Protein AF-A0A7J3XXC9-F1 (afdb_monomer_lite)

pLDDT: mean 86.59, std 9.45, range [54.97, 95.88]

Sequence (39 aa):
MRLLITPLGFHEDAGLRLLTRYRASPSDRFIVVTCRPVV

Secondary structure (DSSP, 8-state):
--EEEEEE-S-THHHHHHHHHTT--TTSEEEEEEPPP--

Structure (mmCIF, N/CA/C/O backbone):
data_AF-A0A7J3XXC9-F1
#
_entry.id   AF-A0A7J3XXC9-F1
#
loop_
_atom_site.group_PDB
_atom_site.id
_atom_site.type_symbol
_atom_site.label_atom_id
_atom_site.label_alt_id
_atom_site.label_comp_id
_atom_site.label_asym_id
_atom_site.label_entity_id
_atom_site.label_seq_id
_atom_site.pdbx_PDB_ins_code
_atom_site.Cartn_x
_atom_site.Cartn_y
_atom_site.Cartn_z
_atom_site.occupancy
_atom_site.B_iso_or_equiv
_atom_site.auth_seq_id
_atom_site.auth_comp_id
_atom_site.auth_asym_id
_atom_site.auth_atom_id
_atom_site.pdbx_PDB_model_num
ATOM 1 N N . MET A 1 1 ? -14.424 -5.515 8.270 1.00 83.25 1 MET A N 1
ATOM 2 C CA . MET A 1 1 ? -13.057 -5.825 7.811 1.00 83.25 1 MET A CA 1
ATOM 3 C C . MET A 1 1 ? -13.021 -5.687 6.297 1.00 83.25 1 MET A C 1
ATOM 5 O O . MET A 1 1 ? -13.648 -6.498 5.623 1.00 83.25 1 MET A O 1
ATOM 9 N N . ARG A 1 2 ? -12.394 -4.628 5.769 1.00 93.44 2 ARG A N 1
ATOM 10 C CA . ARG A 1 2 ? -12.298 -4.380 4.319 1.00 93.44 2 ARG A CA 1
ATOM 11 C C . ARG A 1 2 ? -10.906 -4.750 3.808 1.00 93.44 2 ARG A C 1
ATOM 13 O O . ARG A 1 2 ? -9.937 -4.729 4.566 1.00 93.44 2 ARG A O 1
ATOM 20 N N . LEU A 1 3 ? -10.828 -5.087 2.524 1.00 92.38 3 LEU A N 1
ATOM 21 C CA . LEU A 1 3 ? -9.582 -5.335 1.805 1.00 92.38 3 LEU A CA 1
ATOM 22 C C . LEU A 1 3 ? -9.381 -4.223 0.778 1.00 92.38 3 LEU A C 1
ATOM 24 O O . LEU A 1 3 ? -10.256 -3.974 -0.048 1.00 92.38 3 LEU A O 1
ATOM 28 N N . LEU A 1 4 ? -8.234 -3.556 0.848 1.00 91.50 4 LEU A N 1
ATOM 29 C CA . LEU A 1 4 ? -7.824 -2.505 -0.077 1.00 91.50 4 LEU A CA 1
ATOM 30 C C . LEU A 1 4 ? -6.601 -3.018 -0.833 1.00 91.50 4 LEU A C 1
ATOM 32 O O . LEU A 1 4 ? -5.586 -3.318 -0.211 1.00 91.50 4 LEU A O 1
ATOM 36 N N . ILE A 1 5 ? -6.714 -3.155 -2.153 1.00 90.62 5 ILE A N 1
ATOM 37 C CA . ILE A 1 5 ? -5.668 -3.739 -2.997 1.00 90.62 5 ILE A CA 1
ATOM 38 C C . ILE A 1 5 ? -5.182 -2.669 -3.970 1.00 90.62 5 ILE A C 1
ATOM 40 O O . ILE A 1 5 ? -5.995 -2.059 -4.665 1.00 90.62 5 ILE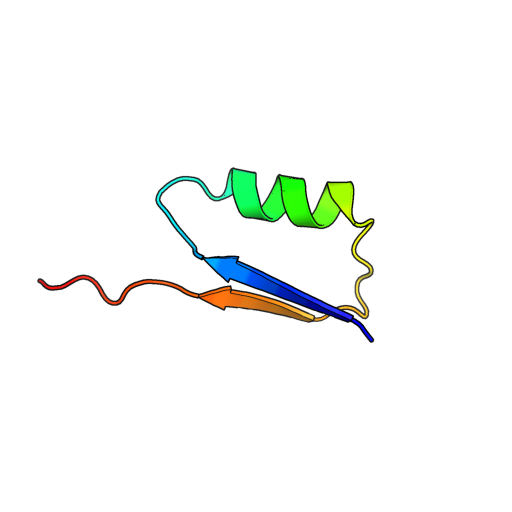 A O 1
ATOM 44 N N . THR A 1 6 ? -3.869 -2.444 -4.028 1.00 89.06 6 THR A N 1
ATOM 45 C CA . THR A 1 6 ? -3.258 -1.530 -5.002 1.00 89.06 6 THR A CA 1
ATOM 46 C C . THR A 1 6 ? -1.983 -2.127 -5.595 1.00 89.06 6 THR A C 1
ATOM 48 O O . THR A 1 6 ? -1.213 -2.756 -4.864 1.00 89.06 6 THR A O 1
ATOM 51 N N . PRO A 1 7 ? -1.713 -1.928 -6.897 1.00 86.81 7 PRO A N 1
ATOM 52 C CA . PRO A 1 7 ? -0.390 -2.193 -7.439 1.00 86.81 7 PRO A CA 1
ATOM 53 C C . PRO A 1 7 ? 0.615 -1.159 -6.903 1.00 86.81 7 PRO A C 1
ATOM 55 O O . PRO A 1 7 ? 0.297 0.032 -6.831 1.00 86.81 7 PRO A O 1
ATOM 58 N N . LEU A 1 8 ? 1.821 -1.599 -6.535 1.00 79.19 8 LEU A N 1
ATOM 59 C CA . LEU A 1 8 ? 2.955 -0.716 -6.255 1.00 79.19 8 LEU A CA 1
ATOM 60 C C . LEU A 1 8 ? 3.670 -0.431 -7.573 1.00 79.19 8 LEU A C 1
ATOM 62 O O . LEU A 1 8 ? 4.414 -1.264 -8.089 1.00 79.19 8 LEU A O 1
ATOM 66 N N . GLY A 1 9 ? 3.382 0.737 -8.139 1.00 73.94 9 GLY A N 1
ATOM 67 C CA . GLY A 1 9 ? 4.205 1.325 -9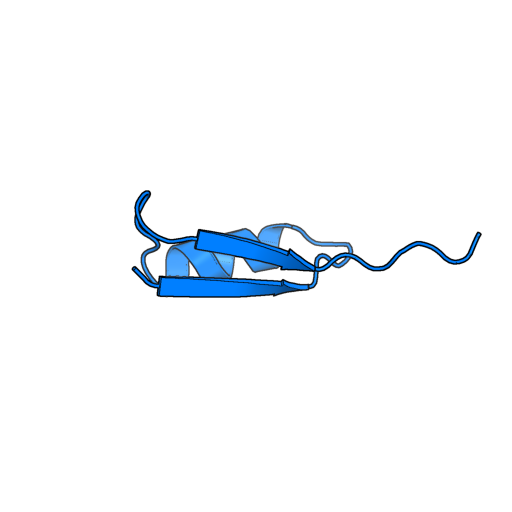.192 1.00 73.94 9 GLY A CA 1
ATOM 68 C C . GLY A 1 9 ? 5.345 2.160 -8.602 1.00 73.94 9 GLY A C 1
ATOM 69 O O . GLY A 1 9 ? 5.680 2.036 -7.430 1.00 73.94 9 GLY A O 1
ATOM 70 N N . PHE A 1 10 ? 5.886 3.085 -9.395 1.00 68.56 10 PHE A N 1
ATOM 71 C CA . PHE A 1 10 ? 6.942 4.017 -8.967 1.00 68.56 10 PHE A CA 1
ATOM 72 C C . PHE A 1 10 ? 6.481 5.094 -7.966 1.00 68.56 10 PHE A C 1
ATOM 74 O O . PHE A 1 10 ? 7.306 5.830 -7.436 1.00 68.56 10 PHE A O 1
ATOM 81 N N . HIS A 1 11 ? 5.172 5.212 -7.719 1.00 72.94 11 HIS A N 1
ATOM 82 C CA . HIS A 1 11 ? 4.591 6.287 -6.915 1.00 72.94 11 HIS A CA 1
ATOM 83 C C . HIS A 1 11 ? 3.717 5.736 -5.786 1.00 72.94 11 HIS A C 1
ATOM 85 O O . HIS A 1 11 ? 2.538 5.426 -5.978 1.00 72.94 11 HIS A O 1
ATOM 91 N N . GLU A 1 12 ? 4.293 5.674 -4.588 1.00 80.94 12 GLU A N 1
ATOM 92 C CA . GLU A 1 12 ? 3.629 5.231 -3.353 1.00 80.94 12 GLU A CA 1
ATOM 93 C C . GLU A 1 12 ? 2.425 6.114 -2.973 1.00 80.94 12 GLU A C 1
ATOM 95 O O . GLU A 1 12 ? 1.459 5.648 -2.362 1.00 80.94 12 GLU A O 1
ATOM 100 N N . ASP A 1 13 ? 2.419 7.370 -3.433 1.00 88.12 13 ASP A N 1
ATOM 101 C CA . ASP A 1 13 ? 1.342 8.341 -3.217 1.00 88.12 13 ASP 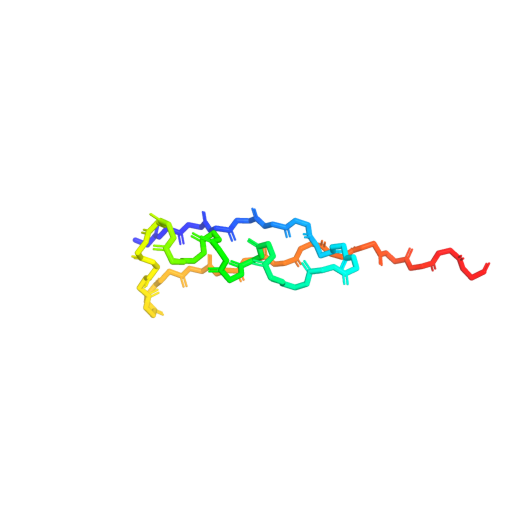A CA 1
ATOM 102 C C . ASP A 1 13 ? -0.036 7.844 -3.672 1.00 88.12 13 ASP A C 1
ATOM 104 O O . ASP A 1 13 ? -1.068 8.283 -3.159 1.00 88.12 13 ASP A O 1
ATOM 108 N N . ALA A 1 14 ? -0.087 6.946 -4.661 1.00 85.44 14 ALA A N 1
ATOM 109 C CA . ALA A 1 14 ? -1.342 6.350 -5.110 1.00 85.44 14 ALA A CA 1
ATOM 110 C C . ALA A 1 14 ? -1.997 5.506 -4.000 1.00 85.44 14 ALA A C 1
ATOM 112 O O . ALA A 1 14 ? -3.210 5.600 -3.794 1.00 85.44 14 ALA A O 1
ATOM 113 N N . GLY A 1 15 ? -1.193 4.757 -3.236 1.00 88.94 15 GLY A N 1
ATOM 114 C CA . GLY A 1 15 ? -1.655 3.972 -2.093 1.00 88.94 15 GLY A CA 1
ATOM 115 C C . GLY A 1 15 ? -2.156 4.860 -0.955 1.00 88.94 15 GLY A C 1
ATOM 116 O O . GLY A 1 15 ? -3.250 4.640 -0.435 1.00 88.94 15 GLY A O 1
ATOM 117 N N . LEU A 1 16 ? -1.419 5.929 -0.638 1.00 90.00 16 LEU A N 1
ATOM 118 C CA . LEU A 1 16 ? -1.818 6.904 0.383 1.00 90.00 16 LEU A CA 1
ATOM 119 C C . LEU A 1 16 ? -3.131 7.610 0.020 1.00 90.00 16 LEU A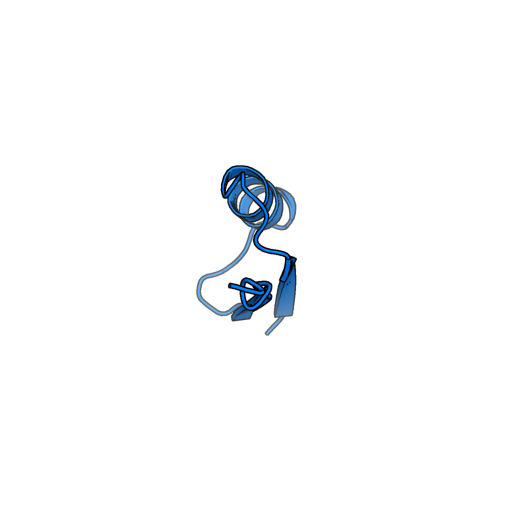 C 1
ATOM 121 O O . LEU A 1 16 ? -4.037 7.712 0.848 1.00 90.00 16 LEU A O 1
ATOM 125 N N . ARG A 1 17 ? -3.283 8.039 -1.240 1.00 90.94 17 ARG A N 1
ATOM 126 C CA . ARG A 1 17 ? -4.536 8.633 -1.734 1.00 90.94 17 ARG A CA 1
ATOM 127 C C . ARG A 1 17 ? -5.714 7.672 -1.611 1.00 90.94 17 ARG A C 1
ATOM 129 O O . ARG A 1 17 ? -6.813 8.107 -1.268 1.00 90.94 17 ARG A O 1
ATOM 136 N N . LEU A 1 18 ? -5.496 6.382 -1.860 1.00 89.69 18 LEU A N 1
ATOM 137 C CA . LEU A 1 18 ? -6.523 5.354 -1.726 1.00 89.69 18 LEU A CA 1
ATOM 138 C C . LEU A 1 18 ? -6.941 5.167 -0.258 1.00 89.69 18 LEU A C 1
ATOM 140 O O . LEU A 1 18 ? -8.137 5.207 0.039 1.00 89.69 18 LEU A O 1
ATOM 144 N N . LEU A 1 19 ? -5.980 5.061 0.665 1.00 92.12 19 LEU A N 1
ATOM 145 C CA . LEU A 1 19 ? -6.253 4.958 2.105 1.00 92.12 19 LEU A CA 1
ATOM 146 C C . LEU A 1 19 ? -7.052 6.165 2.625 1.00 92.12 19 LEU A C 1
ATOM 148 O O . LEU A 1 19 ? -8.050 5.989 3.329 1.00 92.12 19 LEU A O 1
ATOM 152 N N . THR A 1 20 ? -6.675 7.379 2.219 1.00 94.81 20 THR A N 1
ATOM 153 C CA . THR A 1 20 ? -7.372 8.613 2.614 1.00 94.81 20 THR A CA 1
ATOM 154 C C . THR A 1 20 ? -8.775 8.693 2.011 1.00 94.81 20 THR A C 1
ATOM 156 O O . THR A 1 20 ? -9.741 8.971 2.726 1.00 94.81 20 THR A O 1
ATOM 159 N N . ARG A 1 21 ? -8.926 8.399 0.710 1.00 95.00 21 ARG A N 1
ATOM 160 C CA . ARG A 1 21 ? -10.215 8.481 -0.000 1.00 95.00 21 ARG A CA 1
ATOM 161 C C . ARG A 1 21 ? -11.266 7.540 0.584 1.00 95.00 21 ARG A C 1
ATOM 163 O O . ARG A 1 21 ? -12.431 7.918 0.672 1.00 95.00 21 ARG A O 1
ATOM 170 N N . TYR A 1 22 ? -10.862 6.342 1.000 1.00 93.94 22 TYR A N 1
ATOM 171 C CA . TYR A 1 22 ? -11.771 5.340 1.567 1.00 93.94 22 TYR A CA 1
ATOM 172 C C . TYR A 1 22 ? -11.862 5.369 3.096 1.00 93.94 22 TYR A C 1
ATOM 174 O O . TYR A 1 22 ? -12.541 4.512 3.676 1.00 93.94 22 TYR A O 1
ATOM 182 N N . ARG A 1 23 ? -11.218 6.357 3.741 1.00 94.94 23 ARG A N 1
ATOM 183 C CA . ARG A 1 23 ? -11.119 6.478 5.203 1.00 94.94 23 ARG A CA 1
ATOM 184 C C . ARG A 1 23 ? -10.733 5.132 5.818 1.00 94.94 23 ARG A C 1
ATOM 186 O O . ARG A 1 23 ? -11.523 4.510 6.535 1.00 94.94 23 ARG A O 1
ATOM 193 N N . ALA A 1 24 ? -9.566 4.631 5.422 1.00 93.56 24 ALA A N 1
ATOM 194 C CA . ALA A 1 24 ? -9.060 3.355 5.902 1.00 93.56 24 ALA A CA 1
ATOM 195 C C . ALA A 1 24 ? -8.950 3.365 7.434 1.00 93.56 24 ALA A C 1
ATOM 197 O O . ALA A 1 24 ? -8.508 4.339 8.043 1.00 93.56 24 ALA A O 1
ATOM 198 N N . SER A 1 25 ? -9.392 2.275 8.046 1.00 95.38 25 SER A N 1
ATOM 199 C CA . SER A 1 25 ? -9.284 2.022 9.477 1.00 95.38 25 SER A CA 1
ATOM 200 C C . SER A 1 25 ? -8.066 1.132 9.739 1.00 95.38 25 SER A C 1
ATOM 202 O O . SER A 1 25 ? -7.752 0.291 8.898 1.00 95.38 25 SER A O 1
ATOM 204 N N . PRO A 1 26 ? -7.439 1.202 10.927 1.00 93.56 26 PRO A N 1
ATOM 205 C CA . PRO A 1 26 ? -6.426 0.226 11.346 1.00 93.56 26 PRO A CA 1
ATOM 206 C C . PRO A 1 26 ? -6.905 -1.237 11.321 1.00 93.56 26 PRO A C 1
ATOM 208 O O . PRO A 1 26 ? -6.095 -2.156 11.310 1.00 93.56 26 PRO A O 1
ATOM 211 N N . SER A 1 27 ? -8.224 -1.462 11.321 1.00 95.88 27 SER A N 1
ATOM 212 C CA . SER A 1 27 ? -8.837 -2.793 11.203 1.00 95.88 27 SER A CA 1
ATOM 213 C C . SER A 1 27 ? -8.960 -3.309 9.760 1.00 95.88 27 SER A C 1
ATOM 215 O O . SER A 1 27 ? -9.325 -4.469 9.546 1.00 95.88 27 SER A O 1
ATOM 217 N N . ASP A 1 28 ? -8.689 -2.464 8.763 1.00 95.25 28 ASP A N 1
ATOM 218 C CA . ASP A 1 28 ? -8.703 -2.849 7.355 1.00 95.25 28 ASP A CA 1
ATOM 219 C C . ASP A 1 28 ? -7.363 -3.463 6.944 1.00 95.25 28 ASP A C 1
ATOM 221 O O . ASP A 1 28 ? -6.302 -3.116 7.462 1.00 95.25 28 ASP A O 1
ATOM 225 N N . ARG A 1 29 ? -7.404 -4.380 5.976 1.00 94.19 29 ARG A N 1
ATOM 226 C CA . ARG A 1 29 ? -6.195 -4.978 5.405 1.00 94.19 29 ARG A CA 1
ATOM 227 C C . ARG A 1 29 ? -5.825 -4.261 4.115 1.00 94.19 29 ARG A C 1
ATOM 229 O O . ARG A 1 29 ? -6.624 -4.212 3.180 1.00 94.19 29 ARG A O 1
ATOM 236 N N . PHE A 1 30 ? -4.602 -3.747 4.063 1.00 92.94 30 PHE A N 1
ATOM 237 C CA . PHE A 1 30 ? -4.029 -3.109 2.883 1.00 92.94 30 PHE A CA 1
ATOM 238 C C . PHE A 1 30 ? -3.030 -4.058 2.219 1.00 92.94 30 PHE A C 1
ATOM 240 O O . PHE A 1 30 ? -2.048 -4.463 2.838 1.00 92.94 30 PHE A O 1
ATOM 247 N N . ILE A 1 31 ? -3.315 -4.451 0.980 1.00 91.69 31 ILE A N 1
ATOM 248 C CA . ILE A 1 31 ? -2.498 -5.369 0.189 1.00 91.69 31 ILE A CA 1
ATOM 249 C C . ILE A 1 31 ? -1.865 -4.587 -0.951 1.00 91.69 31 ILE A C 1
ATOM 251 O O . ILE A 1 31 ? -2.542 -3.955 -1.764 1.00 91.69 31 ILE A O 1
ATOM 255 N N . VAL A 1 32 ? -0.547 -4.686 -1.017 1.00 89.81 32 VAL A N 1
ATOM 256 C CA . V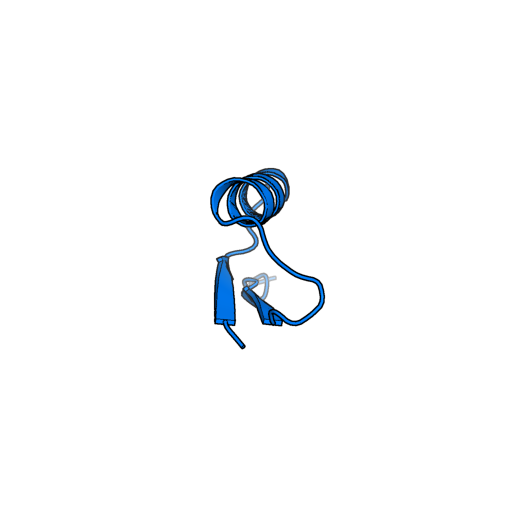AL A 1 32 ? 0.269 -4.052 -2.038 1.00 89.81 32 VAL A CA 1
ATOM 257 C C . VAL A 1 32 ? 0.796 -5.141 -2.963 1.00 89.81 32 VAL A C 1
ATOM 259 O O . VAL A 1 32 ? 1.473 -6.064 -2.514 1.00 89.81 32 VAL A O 1
ATOM 262 N N . VAL A 1 33 ? 0.464 -5.050 -4.249 1.00 88.75 33 VAL A N 1
ATOM 263 C CA . VAL A 1 33 ? 0.917 -6.003 -5.270 1.00 88.75 33 VAL A CA 1
ATOM 264 C C . VAL A 1 33 ? 2.072 -5.376 -6.031 1.00 88.75 33 VAL A C 1
ATOM 266 O O . VAL A 1 33 ? 1.885 -4.381 -6.724 1.00 88.75 33 VAL A O 1
ATOM 269 N N . THR A 1 34 ? 3.269 -5.937 -5.908 1.00 85.75 34 THR A N 1
ATOM 270 C CA . THR A 1 34 ? 4.449 -5.434 -6.618 1.00 85.75 34 THR A CA 1
ATOM 271 C C . THR A 1 34 ? 4.797 -6.353 -7.781 1.00 85.75 34 THR A C 1
ATOM 273 O O . THR A 1 34 ? 4.559 -7.564 -7.741 1.00 85.75 34 THR A O 1
ATOM 276 N N . CYS A 1 35 ? 5.365 -5.779 -8.838 1.00 83.44 35 CYS A N 1
ATOM 277 C CA . CYS A 1 35 ? 5.987 -6.574 -9.885 1.00 83.44 35 CYS A CA 1
ATOM 278 C C . CYS A 1 35 ? 7.300 -7.147 -9.347 1.00 83.44 35 CYS A C 1
ATOM 280 O O . CYS A 1 35 ? 8.089 -6.427 -8.732 1.00 83.44 35 CYS A O 1
ATOM 282 N N . ARG A 1 36 ? 7.583 -8.419 -9.636 1.00 78.75 36 ARG A N 1
ATOM 283 C CA . ARG A 1 36 ? 8.953 -8.924 -9.532 1.00 78.75 36 ARG A CA 1
ATOM 284 C C . ARG A 1 36 ? 9.735 -8.317 -10.701 1.00 78.75 36 ARG A C 1
ATOM 286 O O . ARG A 1 36 ? 9.341 -8.583 -11.838 1.00 78.75 36 ARG A O 1
ATOM 293 N N . PRO A 1 37 ? 10.772 -7.494 -10.466 1.00 71.44 37 PRO A N 1
ATOM 294 C C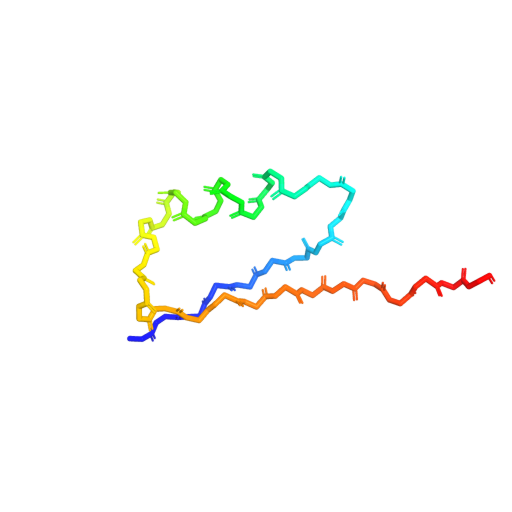A . PRO A 1 37 ? 11.555 -6.950 -11.563 1.00 71.44 37 PRO A CA 1
ATOM 295 C C . PRO A 1 37 ? 12.137 -8.116 -12.362 1.00 71.44 37 PRO A C 1
ATOM 297 O O . PRO A 1 37 ? 12.722 -9.043 -11.794 1.00 71.44 37 PRO A O 1
ATOM 300 N N . VAL A 1 38 ? 11.902 -8.090 -13.670 1.00 65.00 38 VAL A N 1
ATOM 301 C CA . VAL A 1 38 ? 12.611 -8.951 -14.610 1.00 65.00 38 VAL A CA 1
ATOM 302 C C . VAL A 1 38 ? 13.985 -8.309 -14.728 1.00 65.00 38 VAL A C 1
ATOM 304 O O . VAL A 1 38 ? 14.086 -7.202 -15.251 1.00 65.00 38 VAL A O 1
ATOM 307 N N . VAL A 1 39 ? 14.967 -8.924 -14.071 1.00 54.97 39 VAL A N 1
ATOM 308 C CA . VAL A 1 39 ? 16.368 -8.480 -14.042 1.00 54.97 39 VAL A CA 1
ATOM 309 C C . VAL A 1 39 ? 16.887 -8.298 -15.462 1.00 54.97 39 VAL A C 1
ATOM 311 O O . VAL A 1 39 ? 16.615 -9.203 -16.284 1.00 54.97 39 VAL A O 1
#

Foldseek 3Di:
DEEAEDEDDPDCVVVVCSCVVVVPDPPYHYHYHYDDDPD

Radius of gyration: 11.35 Å; chains: 1; bounding box: 29×18×26 Å

Organism: NCBI:txid1200300

InterPro domains:
  IPR054588 Csa3, N-terminal [PF22662] (2-38)